Protein AF-A0A950S6I7-F1 (afdb_monomer)

Foldseek 3Di:
DVVVVVVVVVVLVVQLVVLLVQLVVCVVVVVLVSVLVSLLSLLLSCLVVVVLLLNLLSLLQSVLSCVVVVHDDDPVSVVSNVVSLVSSCVVVPPPSSVVSSVNSVPDDSVRSSVSSNDDD

pLDDT: mean 89.15, std 11.3, range [47.69, 98.25]

Radius of gyration: 13.91 Å; Cα contacts (8 Å, |Δi|>4): 125; chains: 1; bounding box: 41×26×37 Å

Secondary structure (DSSP, 8-state):
-HHHHHHHHHHHHHHHHHHHHHHHHHHHHT-HHHHHHHHHHHHHHHHHTT-HHHHHHHHHHHHHHHHHTT-PPPHHHHHHHHHHHHHHHHHH-HHHHHHHHHHHHT--HHHHHHHHH---

Structure (mmCIF, N/CA/C/O backbone):
data_AF-A0A950S6I7-F1
#
_entry.id   AF-A0A950S6I7-F1
#
loop_
_atom_site.group_PDB
_atom_site.id
_atom_site.type_symbol
_atom_site.label_atom_id
_atom_site.label_alt_id
_atom_site.label_comp_id
_atom_site.label_asym_id
_atom_site.label_entity_id
_atom_site.label_seq_id
_atom_site.pdbx_PDB_ins_code
_atom_site.Cartn_x
_atom_site.Cartn_y
_atom_site.Cartn_z
_atom_site.occupancy
_atom_site.B_iso_or_equiv
_atom_site.auth_seq_id
_atom_site.auth_comp_id
_atom_site.auth_asym_id
_atom_site.auth_atom_id
_atom_site.pdbx_PDB_model_num
ATOM 1 N N . ASN A 1 1 ? -26.465 10.670 9.798 1.00 48.62 1 ASN A N 1
ATOM 2 C CA . ASN A 1 1 ? -25.038 10.329 9.587 1.00 48.62 1 ASN A CA 1
ATOM 3 C C . ASN A 1 1 ? -24.774 9.015 8.852 1.00 48.62 1 ASN A C 1
ATOM 5 O O . ASN A 1 1 ? -23.701 8.904 8.285 1.00 48.62 1 ASN A O 1
ATOM 9 N N . LEU A 1 2 ? -25.722 8.075 8.747 1.00 54.88 2 LEU A N 1
ATOM 10 C CA . LEU A 1 2 ? -25.505 6.805 8.027 1.00 54.88 2 LEU A CA 1
ATOM 11 C C . LEU A 1 2 ? -25.359 6.958 6.500 1.00 54.88 2 LEU A C 1
ATOM 13 O O . LEU A 1 2 ? -24.531 6.285 5.904 1.00 54.88 2 LEU A O 1
ATOM 17 N N . GLY A 1 3 ? -26.082 7.893 5.872 1.00 47.69 3 GLY A N 1
ATOM 18 C CA . GLY A 1 3 ? -26.012 8.093 4.415 1.00 47.69 3 GLY A CA 1
ATOM 19 C C . GLY A 1 3 ? -24.644 8.561 3.896 1.00 47.69 3 GLY A C 1
ATOM 20 O O . GLY A 1 3 ? -24.224 8.127 2.833 1.00 47.69 3 GLY A O 1
ATOM 21 N N . ARG A 1 4 ? -23.914 9.393 4.657 1.00 54.62 4 ARG A N 1
ATOM 22 C CA . ARG A 1 4 ? -22.556 9.843 4.284 1.00 54.62 4 ARG A CA 1
ATOM 23 C C . ARG A 1 4 ? -21.516 8.731 4.417 1.00 54.62 4 ARG A C 1
ATOM 25 O O . ARG A 1 4 ? -20.609 8.661 3.602 1.00 54.62 4 ARG A O 1
ATOM 32 N N . VAL A 1 5 ? -21.668 7.871 5.425 1.00 62.56 5 VAL A N 1
ATOM 33 C CA . VAL A 1 5 ? -20.794 6.710 5.637 1.00 62.56 5 VAL A CA 1
ATOM 34 C C . VAL A 1 5 ? -21.059 5.643 4.576 1.00 62.56 5 VAL A C 1
ATOM 36 O O . VAL A 1 5 ? -20.115 5.163 3.969 1.00 62.56 5 VAL A O 1
ATOM 39 N N . ALA A 1 6 ? -22.326 5.343 4.275 1.00 63.53 6 ALA A N 1
ATOM 40 C CA . ALA A 1 6 ? -22.690 4.402 3.215 1.00 63.53 6 ALA A CA 1
ATOM 41 C C . ALA A 1 6 ? -22.257 4.890 1.820 1.00 63.53 6 ALA A C 1
ATOM 43 O O . ALA A 1 6 ? -21.799 4.091 1.008 1.00 63.53 6 ALA A O 1
ATOM 44 N N . ALA A 1 7 ? -22.356 6.200 1.550 1.00 66.50 7 ALA A N 1
ATOM 45 C CA . ALA A 1 7 ? -21.840 6.795 0.318 1.00 66.50 7 ALA A CA 1
ATOM 46 C C . ALA A 1 7 ? -20.312 6.663 0.226 1.00 66.50 7 ALA A C 1
ATOM 48 O O . ALA A 1 7 ? -19.816 6.126 -0.758 1.00 66.50 7 ALA A O 1
ATOM 49 N N . ALA A 1 8 ? -19.581 7.043 1.281 1.00 71.00 8 ALA A N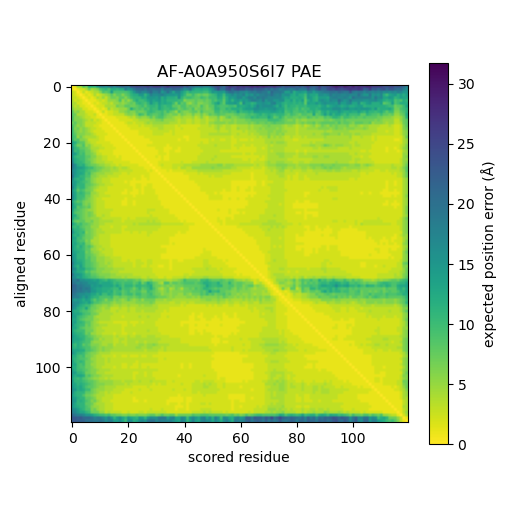 1
ATOM 50 C CA . ALA A 1 8 ? -18.125 6.901 1.323 1.00 71.00 8 ALA A CA 1
ATOM 51 C C . ALA A 1 8 ? -17.679 5.437 1.169 1.00 71.00 8 ALA A C 1
ATOM 53 O O . ALA A 1 8 ? -16.757 5.152 0.417 1.00 71.00 8 ALA A O 1
ATOM 54 N N . GLN A 1 9 ? -18.370 4.493 1.816 1.00 72.50 9 GLN A N 1
ATOM 55 C CA . GLN A 1 9 ? -18.121 3.059 1.647 1.00 72.50 9 GLN A CA 1
ATOM 56 C C . GLN A 1 9 ? -18.351 2.599 0.202 1.00 72.50 9 GLN A C 1
ATOM 58 O O . GLN A 1 9 ? -17.524 1.873 -0.342 1.00 72.50 9 GLN A O 1
ATOM 63 N N . GLY A 1 10 ? -19.437 3.040 -0.441 1.00 75.19 10 GLY A N 1
ATOM 64 C CA . GLY A 1 10 ? -19.704 2.738 -1.850 1.00 75.19 10 GLY A CA 1
ATOM 65 C C . GLY A 1 10 ? -18.642 3.304 -2.796 1.00 75.19 10 GLY A C 1
ATOM 66 O O . GLY A 1 10 ? -18.259 2.639 -3.761 1.00 75.19 10 GLY A O 1
ATOM 67 N N . ASP A 1 11 ? -18.129 4.496 -2.494 1.00 81.06 11 ASP A N 1
ATOM 68 C CA . ASP A 1 11 ? -17.052 5.129 -3.253 1.00 81.06 11 ASP A CA 1
ATOM 69 C C . ASP A 1 11 ? -15.719 4.390 -3.058 1.00 81.06 11 ASP A C 1
ATOM 71 O O . ASP A 1 11 ? -15.019 4.134 -4.038 1.00 81.06 11 ASP A O 1
ATOM 75 N N . PHE A 1 12 ? -15.402 3.953 -1.833 1.00 78.88 12 PHE A N 1
ATOM 76 C CA . PHE A 1 12 ? -14.206 3.153 -1.560 1.00 78.88 12 PHE A CA 1
ATOM 77 C C . PHE A 1 12 ? -14.244 1.794 -2.255 1.00 78.88 12 PHE A C 1
ATOM 79 O O . PHE A 1 12 ? -13.265 1.436 -2.897 1.00 78.88 12 PHE A O 1
ATOM 86 N N . VAL A 1 13 ? -15.369 1.073 -2.216 1.00 82.69 13 VAL A N 1
ATOM 87 C CA . VAL A 1 13 ? -15.508 -0.222 -2.909 1.00 82.69 13 VAL A CA 1
ATOM 88 C C . VAL A 1 13 ? -15.276 -0.067 -4.415 1.00 82.69 13 VAL A C 1
ATOM 90 O O . VAL A 1 13 ? -14.552 -0.856 -5.024 1.00 82.69 13 VAL A O 1
ATOM 93 N N . ARG A 1 14 ? -15.851 0.974 -5.029 1.00 84.31 14 ARG A N 1
ATOM 94 C CA . ARG A 1 14 ? -15.662 1.255 -6.461 1.00 84.31 14 ARG A CA 1
ATOM 95 C C . ARG A 1 14 ? -14.223 1.648 -6.791 1.00 84.31 14 ARG A C 1
ATOM 97 O O . ARG A 1 14 ? -13.693 1.202 -7.812 1.00 84.31 14 ARG A O 1
ATOM 104 N N . ALA A 1 15 ? -13.596 2.458 -5.939 1.00 85.19 15 ALA A N 1
ATOM 105 C CA . ALA A 1 15 ? -12.205 2.864 -6.098 1.00 85.19 15 ALA A CA 1
ATOM 106 C C . ALA A 1 15 ? -11.262 1.658 -5.982 1.00 85.19 15 ALA A C 1
ATOM 108 O O . ALA A 1 15 ? -10.423 1.466 -6.858 1.00 85.19 15 ALA A O 1
ATOM 109 N N . THR A 1 16 ? -11.457 0.803 -4.971 1.00 85.31 16 THR A N 1
ATOM 110 C CA . THR A 1 16 ? -10.695 -0.437 -4.786 1.00 85.31 16 THR A CA 1
ATOM 111 C C . THR A 1 16 ? -10.804 -1.330 -6.018 1.00 85.31 16 THR A C 1
ATOM 113 O O . THR A 1 16 ? -9.777 -1.687 -6.581 1.00 85.31 16 THR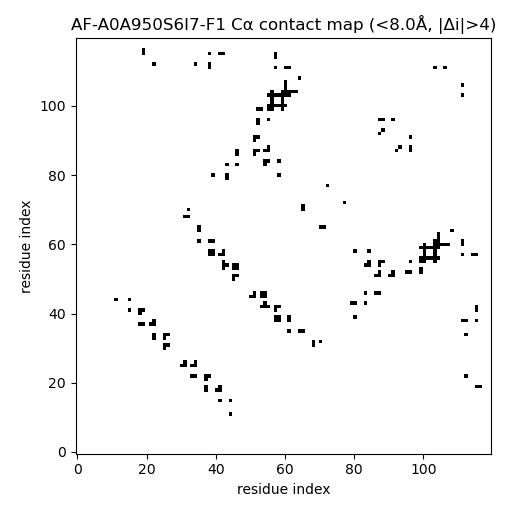 A O 1
ATOM 116 N N . ALA A 1 17 ? -1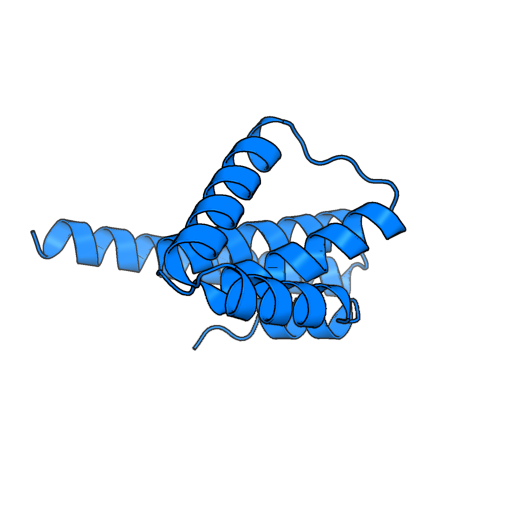2.015 -1.611 -6.510 1.00 88.19 17 ALA A N 1
ATOM 117 C CA . ALA A 1 17 ? -12.199 -2.471 -7.683 1.00 88.19 17 ALA A CA 1
ATOM 118 C C . ALA A 1 17 ? -11.472 -1.939 -8.934 1.00 88.19 17 ALA A C 1
ATOM 120 O O . ALA A 1 17 ? -10.808 -2.699 -9.639 1.00 88.19 17 ALA A O 1
ATOM 121 N N . SER A 1 18 ? -11.555 -0.626 -9.177 1.00 88.62 18 SER A N 1
ATOM 122 C CA . SER A 1 18 ? -10.890 0.021 -10.317 1.00 88.62 18 SER A CA 1
ATOM 123 C C . SER A 1 18 ? -9.362 -0.048 -10.204 1.00 88.62 18 SER A C 1
ATOM 125 O O . SER A 1 18 ? -8.672 -0.320 -11.186 1.00 88.62 18 SER A O 1
ATOM 127 N N . LEU A 1 19 ? -8.824 0.172 -9.001 1.00 89.50 19 LEU A N 1
ATOM 128 C CA . LEU A 1 19 ? -7.386 0.101 -8.738 1.00 89.50 19 LEU A CA 1
ATOM 129 C C . LEU A 1 19 ? -6.857 -1.330 -8.815 1.00 89.50 19 LEU A C 1
ATOM 131 O O . LEU A 1 19 ? -5.779 -1.547 -9.357 1.00 89.50 19 LEU A O 1
ATOM 135 N N . GLU A 1 20 ? -7.613 -2.312 -8.328 1.00 92.00 20 GLU A N 1
ATOM 136 C CA . GLU A 1 20 ? -7.255 -3.724 -8.452 1.00 92.00 20 GLU A CA 1
ATOM 137 C C . GLU A 1 20 ? -7.213 -4.177 -9.913 1.00 92.00 20 GLU A C 1
ATOM 139 O O . GLU A 1 20 ? -6.292 -4.888 -10.316 1.00 92.00 20 GLU A O 1
ATOM 144 N N . GLU A 1 21 ? -8.192 -3.771 -10.724 1.00 92.25 21 GLU A N 1
ATOM 145 C CA . GLU A 1 21 ? -8.187 -4.049 -12.161 1.00 92.25 21 GLU A CA 1
ATOM 146 C C . GLU A 1 21 ? -6.976 -3.401 -12.842 1.00 92.25 21 GLU A C 1
ATOM 148 O O . GLU A 1 21 ? -6.231 -4.084 -13.550 1.00 92.25 21 GLU A O 1
ATOM 153 N N . GLY A 1 22 ? -6.723 -2.119 -12.563 1.00 91.69 22 GLY A N 1
ATOM 154 C CA . GLY A 1 22 ? -5.544 -1.413 -13.061 1.00 91.69 22 GLY A CA 1
ATOM 155 C C . GLY A 1 22 ? -4.239 -2.107 -12.666 1.00 91.69 22 GLY A C 1
ATOM 156 O O . GLY A 1 22 ? -3.379 -2.335 -13.513 1.00 91.69 22 GLY A O 1
ATOM 157 N N . LEU A 1 23 ? -4.115 -2.532 -11.408 1.00 93.31 23 LEU A N 1
ATOM 158 C CA . LEU A 1 23 ? -2.941 -3.239 -10.903 1.00 93.31 23 LEU A CA 1
ATOM 159 C C . LEU A 1 23 ? -2.746 -4.601 -11.587 1.00 93.31 23 LEU A C 1
ATOM 161 O O . LEU A 1 23 ? -1.616 -4.947 -11.939 1.00 93.31 23 LEU A O 1
ATOM 165 N N . ARG A 1 24 ? -3.825 -5.359 -11.832 1.00 93.69 24 ARG A N 1
ATOM 166 C CA . ARG A 1 24 ? -3.768 -6.622 -12.595 1.00 93.69 24 ARG A CA 1
ATOM 167 C C . ARG A 1 24 ? -3.278 -6.379 -14.025 1.00 93.69 24 ARG A C 1
ATOM 169 O O . ARG A 1 24 ? -2.378 -7.080 -14.477 1.00 93.69 24 ARG A O 1
ATOM 176 N N . LEU A 1 25 ? -3.795 -5.355 -14.705 1.00 94.12 25 LEU A N 1
ATOM 177 C CA . LEU A 1 25 ? -3.361 -4.997 -16.060 1.00 94.12 25 LEU A CA 1
ATOM 178 C C . LEU A 1 25 ? -1.895 -4.545 -16.098 1.00 94.12 25 LEU A C 1
ATOM 180 O O . LEU A 1 25 ? -1.144 -4.954 -16.984 1.00 94.12 25 LEU A O 1
ATOM 184 N N . SER A 1 26 ? -1.463 -3.729 -15.137 1.00 92.44 26 SER A N 1
ATOM 185 C CA . SER A 1 26 ? -0.073 -3.269 -15.026 1.00 92.44 26 SER A CA 1
ATOM 186 C C . SER A 1 26 ? 0.887 -4.421 -14.745 1.00 92.44 26 SER A C 1
ATOM 188 O O . SER A 1 26 ? 1.957 -4.485 -15.353 1.00 92.44 26 SER A O 1
ATOM 190 N N . ARG A 1 27 ? 0.480 -5.380 -13.902 1.00 92.50 27 ARG A N 1
ATOM 191 C CA . ARG A 1 27 ? 1.198 -6.643 -13.690 1.00 92.50 27 ARG A CA 1
ATOM 192 C C . ARG A 1 27 ? 1.346 -7.421 -14.994 1.00 92.50 27 ARG A C 1
ATOM 194 O O . ARG A 1 27 ? 2.463 -7.792 -15.342 1.00 92.50 27 ARG A O 1
ATOM 201 N N . ASP A 1 28 ? 0.255 -7.627 -15.725 1.00 92.94 28 ASP A N 1
ATOM 202 C CA . ASP A 1 28 ? 0.261 -8.416 -16.964 1.00 92.94 28 ASP A CA 1
ATOM 203 C C . ASP A 1 28 ? 1.107 -7.756 -18.069 1.00 92.94 28 ASP A C 1
ATOM 205 O O . ASP A 1 28 ? 1.709 -8.438 -18.897 1.00 92.94 28 ASP A O 1
ATOM 209 N N . ARG A 1 29 ? 1.211 -6.422 -18.052 1.00 93.19 29 ARG A N 1
ATOM 210 C CA . ARG A 1 29 ? 2.070 -5.637 -18.955 1.00 93.19 29 ARG A CA 1
ATOM 211 C C . ARG A 1 29 ? 3.519 -5.500 -18.476 1.00 93.19 29 ARG A C 1
ATOM 213 O O . ARG A 1 29 ? 4.350 -5.003 -19.234 1.00 93.19 29 ARG A O 1
ATOM 220 N N . GLY A 1 30 ? 3.828 -5.902 -17.242 1.00 90.94 30 GLY A N 1
ATOM 221 C CA . GLY A 1 30 ? 5.144 -5.720 -16.625 1.00 90.94 30 GLY A CA 1
ATOM 222 C C . GLY A 1 30 ? 5.508 -4.258 -16.330 1.00 90.94 30 GLY A C 1
ATOM 223 O O . GLY A 1 30 ? 6.694 -3.939 -16.212 1.00 90.94 30 GLY A O 1
ATOM 224 N N . ASP A 1 31 ? 4.523 -3.360 -16.218 1.00 93.38 31 ASP A N 1
ATOM 225 C CA . ASP A 1 31 ? 4.768 -1.941 -15.949 1.00 93.38 31 ASP A CA 1
ATOM 226 C C . ASP A 1 31 ? 5.054 -1.713 -14.462 1.00 93.38 31 ASP A C 1
ATOM 228 O O . ASP A 1 31 ? 4.168 -1.486 -13.638 1.00 93.38 31 ASP A O 1
ATOM 232 N N . ARG A 1 32 ? 6.340 -1.776 -14.114 1.00 92.69 32 ARG A N 1
ATOM 233 C CA . ARG A 1 32 ? 6.810 -1.642 -12.733 1.00 92.69 32 ARG A CA 1
ATOM 234 C C . ARG A 1 32 ? 6.451 -0.306 -12.084 1.00 92.69 32 ARG A C 1
ATOM 236 O O . ARG A 1 32 ? 6.310 -0.269 -10.868 1.00 92.69 32 ARG A O 1
ATOM 243 N N . ARG A 1 33 ? 6.315 0.786 -12.843 1.00 91.62 33 ARG A N 1
ATOM 244 C CA . ARG A 1 33 ? 5.952 2.087 -12.252 1.00 91.62 33 ARG A CA 1
ATOM 245 C C . ARG A 1 33 ? 4.483 2.109 -11.868 1.00 91.62 33 ARG A C 1
ATOM 247 O O . ARG A 1 33 ? 4.163 2.510 -10.753 1.00 91.62 33 ARG A O 1
ATOM 254 N N . GLU A 1 34 ? 3.632 1.629 -12.765 1.00 91.50 34 GLU A N 1
ATOM 255 C CA . GLU A 1 34 ? 2.191 1.554 -12.531 1.00 91.50 34 GLU A CA 1
ATOM 256 C C . GLU A 1 34 ? 1.834 0.511 -11.466 1.00 91.50 34 GLU A C 1
ATOM 258 O O . GLU A 1 34 ? 0.914 0.727 -10.684 1.00 91.50 34 GLU A O 1
ATOM 263 N N . ILE A 1 35 ? 2.597 -0.585 -11.357 1.00 94.31 35 ILE A N 1
ATOM 264 C CA . ILE A 1 35 ? 2.451 -1.538 -10.246 1.00 94.31 35 ILE A CA 1
ATOM 265 C C . ILE A 1 35 ? 2.672 -0.836 -8.902 1.00 94.31 35 ILE A C 1
ATOM 267 O O . ILE A 1 35 ? 1.834 -0.937 -8.010 1.00 94.31 35 ILE A O 1
ATOM 271 N N . VAL A 1 36 ? 3.778 -0.100 -8.756 1.00 94.25 36 VAL A N 1
ATOM 272 C CA . VAL A 1 36 ? 4.096 0.596 -7.501 1.00 94.25 36 VAL A CA 1
ATOM 273 C C . VAL A 1 36 ? 3.060 1.666 -7.181 1.00 94.25 36 VAL A C 1
ATOM 275 O O . VAL A 1 36 ? 2.621 1.758 -6.038 1.00 94.25 36 VAL A O 1
ATOM 278 N N . ALA A 1 37 ? 2.636 2.443 -8.180 1.00 91.75 37 ALA A N 1
ATOM 279 C CA . ALA A 1 37 ? 1.576 3.429 -8.001 1.00 91.75 37 ALA A CA 1
ATOM 280 C C . ALA A 1 37 ? 0.266 2.766 -7.539 1.00 91.75 37 ALA A C 1
ATOM 282 O O . ALA A 1 37 ? -0.330 3.210 -6.563 1.00 91.75 37 ALA A O 1
ATOM 283 N N . GLY A 1 38 ? -0.140 1.657 -8.165 1.00 92.81 38 GLY A N 1
ATOM 284 C CA . GLY A 1 38 ? -1.338 0.912 -7.773 1.00 92.81 38 GLY A CA 1
ATOM 285 C C . GLY A 1 38 ? -1.276 0.358 -6.345 1.00 92.81 38 GLY A C 1
ATOM 286 O O . GLY A 1 38 ? -2.262 0.441 -5.613 1.00 92.81 38 GLY A O 1
ATOM 287 N N . VAL A 1 39 ? -0.116 -0.153 -5.915 1.00 94.94 39 VAL A N 1
ATOM 288 C CA . VAL A 1 39 ? 0.101 -0.616 -4.530 1.00 94.94 39 VAL A CA 1
ATOM 289 C C . VAL A 1 39 ? -0.034 0.541 -3.531 1.00 94.94 39 VAL A C 1
ATOM 291 O O . VAL A 1 39 ? -0.680 0.380 -2.496 1.00 94.94 39 VAL A O 1
ATOM 294 N N . GLU A 1 40 ? 0.514 1.718 -3.841 1.00 94.00 40 GLU A N 1
ATOM 295 C CA . GLU A 1 40 ? 0.404 2.908 -2.983 1.00 94.00 40 GLU A CA 1
ATOM 296 C C . GLU A 1 40 ? -1.030 3.437 -2.896 1.00 94.00 40 GLU A C 1
ATOM 298 O O . GLU A 1 40 ? -1.495 3.780 -1.811 1.00 94.00 40 GLU A O 1
ATOM 303 N N . GLU A 1 41 ? -1.762 3.456 -4.008 1.00 93.00 41 GLU A N 1
ATOM 304 C CA . GLU A 1 41 ? -3.172 3.858 -4.021 1.00 93.00 41 GLU A CA 1
ATOM 305 C C . GLU A 1 41 ? -4.042 2.929 -3.165 1.00 93.00 41 GLU A C 1
ATOM 307 O O . GLU A 1 41 ? -4.886 3.387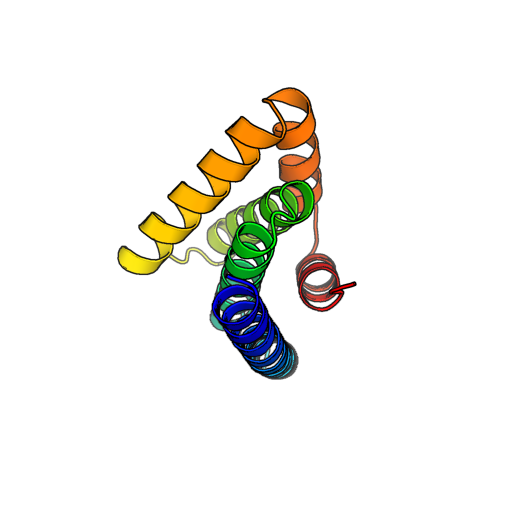 -2.388 1.00 93.00 41 GLU A O 1
ATOM 312 N N . LEU A 1 42 ? -3.803 1.618 -3.244 1.00 93.75 42 LEU A N 1
ATOM 313 C CA . LEU A 1 42 ? -4.491 0.637 -2.404 1.00 93.75 42 LEU A CA 1
ATOM 314 C C . LEU A 1 42 ? -4.098 0.776 -0.925 1.00 93.75 42 LEU A C 1
ATOM 316 O O . LEU A 1 42 ? -4.956 0.610 -0.057 1.00 93.75 42 LEU A O 1
ATOM 320 N N . ALA A 1 43 ? -2.856 1.164 -0.620 1.00 94.62 43 ALA A N 1
ATOM 321 C CA . ALA A 1 43 ? -2.431 1.492 0.742 1.00 94.62 43 ALA A CA 1
ATOM 322 C C . ALA A 1 43 ? -3.162 2.725 1.299 1.00 94.62 43 ALA A C 1
ATOM 324 O O . ALA A 1 43 ? -3.584 2.730 2.457 1.00 94.62 43 ALA A O 1
ATOM 325 N N . VAL A 1 44 ? -3.378 3.756 0.475 1.00 93.31 44 VAL A N 1
ATOM 326 C CA . VAL A 1 44 ? -4.170 4.930 0.869 1.00 93.31 44 VAL A CA 1
ATOM 327 C C . VAL A 1 44 ? -5.626 4.550 1.147 1.00 93.31 44 VAL A C 1
ATOM 329 O O . VAL A 1 44 ? -6.201 5.008 2.137 1.00 93.31 44 VAL A O 1
ATOM 332 N N . LEU A 1 45 ? -6.232 3.697 0.316 1.00 91.44 45 LEU A N 1
ATOM 333 C CA . LEU A 1 45 ? -7.589 3.207 0.570 1.00 91.44 45 LEU A CA 1
ATOM 334 C C . LEU A 1 45 ? -7.672 2.354 1.838 1.00 91.44 45 LEU A C 1
ATOM 336 O O . LEU A 1 45 ? -8.626 2.507 2.599 1.00 91.44 45 LEU A O 1
ATOM 340 N N . ALA A 1 46 ? -6.671 1.511 2.104 1.00 92.38 46 ALA A N 1
ATOM 341 C CA . ALA A 1 46 ? -6.578 0.760 3.354 1.00 92.38 46 ALA A CA 1
ATOM 342 C C . ALA A 1 46 ? -6.524 1.705 4.567 1.00 92.38 46 ALA A C 1
ATOM 344 O O . ALA A 1 46 ? -7.224 1.479 5.554 1.00 92.38 46 ALA A O 1
ATOM 345 N N . CYS A 1 47 ? -5.784 2.814 4.466 1.00 93.62 47 CYS A N 1
ATOM 346 C CA . CYS A 1 47 ? -5.737 3.834 5.512 1.00 93.62 47 CYS A CA 1
ATOM 347 C C . CYS A 1 47 ? -7.102 4.499 5.733 1.00 93.62 47 CYS A C 1
ATOM 349 O O . CYS A 1 47 ? -7.505 4.703 6.876 1.00 93.62 47 CYS A O 1
ATOM 351 N N . ALA A 1 48 ? -7.829 4.822 4.658 1.00 90.25 48 ALA A N 1
ATOM 352 C CA . ALA A 1 48 ? -9.168 5.411 4.740 1.00 90.25 48 ALA A CA 1
ATOM 353 C C . ALA A 1 48 ? -10.212 4.453 5.346 1.00 90.25 48 ALA A C 1
ATOM 355 O O . ALA A 1 48 ? -11.231 4.901 5.870 1.00 90.25 48 ALA A O 1
ATOM 356 N N . GLN A 1 49 ? -9.946 3.147 5.292 1.00 89.25 49 GLN A N 1
ATOM 357 C CA . GLN A 1 49 ? -10.744 2.086 5.910 1.00 89.25 49 GLN 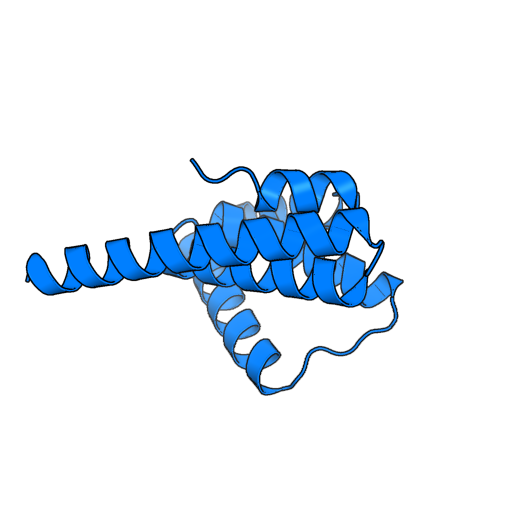A CA 1
ATOM 358 C C . GLN A 1 49 ? -10.221 1.671 7.298 1.00 89.25 49 GLN A C 1
ATOM 360 O O . GLN A 1 49 ? -10.639 0.640 7.816 1.00 89.25 49 GLN A O 1
ATOM 365 N N . GLU A 1 50 ? -9.297 2.440 7.887 1.00 91.19 50 GLU A N 1
ATOM 366 C CA . GLU A 1 50 ? -8.674 2.173 9.196 1.00 91.19 50 GLU A CA 1
ATOM 367 C C . GLU A 1 50 ? -7.924 0.824 9.283 1.00 91.19 50 GLU A C 1
ATOM 369 O O . GLU A 1 50 ? -7.614 0.329 10.365 1.00 91.19 50 GLU A O 1
ATOM 374 N N . GLN A 1 51 ? -7.544 0.238 8.142 1.00 94.00 51 GLN A N 1
ATOM 375 C CA . GLN A 1 51 ? -6.722 -0.975 8.066 1.00 94.00 51 GLN A CA 1
ATOM 376 C C . GLN A 1 51 ? -5.238 -0.609 8.227 1.00 94.00 51 GLN A C 1
ATOM 378 O O . GLN A 1 51 ? -4.443 -0.674 7.283 1.00 94.00 51 GLN A O 1
ATOM 383 N N . LEU A 1 52 ? -4.860 -0.162 9.427 1.00 96.19 52 LEU A N 1
ATOM 384 C CA . LEU A 1 52 ? -3.556 0.462 9.677 1.00 96.19 52 LEU A CA 1
ATOM 385 C C . LEU A 1 52 ? -2.371 -0.492 9.463 1.00 96.19 52 LEU A C 1
ATOM 387 O O . LEU A 1 52 ? -1.367 -0.088 8.881 1.00 96.19 52 LEU A O 1
ATOM 391 N N . GLU A 1 53 ? -2.480 -1.763 9.861 1.00 96.62 53 GLU A N 1
ATOM 392 C CA . GLU A 1 53 ? -1.407 -2.748 9.632 1.00 96.62 53 GLU A CA 1
ATOM 393 C C . GLU A 1 53 ? -1.165 -2.991 8.142 1.00 96.62 53 GLU A C 1
ATOM 395 O O . GLU A 1 53 ? -0.026 -3.032 7.679 1.00 96.62 53 GLU A O 1
ATOM 400 N N . ARG A 1 54 ? -2.251 -3.103 7.371 1.00 95.25 54 ARG A N 1
ATOM 401 C CA . ARG A 1 54 ? -2.184 -3.281 5.919 1.00 95.25 54 ARG A CA 1
ATOM 402 C C . ARG A 1 54 ? -1.604 -2.045 5.240 1.00 95.25 54 ARG A C 1
ATOM 404 O O . ARG A 1 54 ? -0.792 -2.172 4.331 1.00 95.25 54 ARG A O 1
ATOM 411 N N . THR A 1 55 ? -1.975 -0.861 5.722 1.00 97.06 55 THR A N 1
ATOM 412 C CA . THR A 1 55 ? -1.390 0.414 5.288 1.00 97.06 55 THR A CA 1
ATOM 413 C C . THR A 1 55 ? 0.131 0.387 5.459 1.00 97.06 55 THR A C 1
ATOM 415 O O . THR A 1 55 ? 0.855 0.657 4.503 1.00 97.06 55 THR A O 1
ATOM 418 N N . ALA A 1 56 ? 0.624 0.001 6.642 1.00 97.69 56 ALA A N 1
ATOM 419 C CA . ALA A 1 56 ? 2.058 -0.089 6.916 1.00 97.69 56 ALA A CA 1
ATOM 420 C C . ALA A 1 56 ? 2.769 -1.123 6.022 1.00 97.69 56 ALA A C 1
ATOM 422 O O . ALA A 1 56 ? 3.791 -0.788 5.423 1.00 97.69 56 ALA A O 1
ATOM 423 N N . ARG A 1 57 ? 2.204 -2.330 5.853 1.00 97.75 57 ARG A N 1
ATOM 424 C CA . ARG A 1 57 ? 2.767 -3.366 4.963 1.00 97.75 57 ARG A CA 1
ATOM 425 C C . ARG A 1 57 ? 2.867 -2.900 3.511 1.00 97.75 57 ARG A C 1
ATOM 427 O O . ARG A 1 57 ? 3.927 -3.003 2.898 1.00 97.75 57 ARG A O 1
ATOM 434 N N . LEU A 1 58 ? 1.783 -2.360 2.953 1.00 97.12 58 LEU A N 1
ATOM 435 C CA . LEU A 1 58 ? 1.755 -1.947 1.548 1.00 97.12 58 LEU A CA 1
ATOM 436 C C . LEU A 1 58 ? 2.702 -0.770 1.274 1.00 97.12 58 LEU A C 1
ATOM 438 O O . LEU A 1 58 ? 3.392 -0.772 0.253 1.00 97.12 58 LEU A O 1
ATOM 442 N N . PHE A 1 59 ? 2.795 0.203 2.187 1.00 97.38 59 PHE A N 1
ATOM 443 C CA . PHE A 1 59 ? 3.756 1.299 2.035 1.00 97.38 59 PHE A CA 1
ATOM 444 C C . PHE A 1 59 ? 5.209 0.853 2.219 1.00 97.38 59 PHE A C 1
ATOM 446 O O . PHE A 1 59 ? 6.060 1.329 1.467 1.00 97.38 59 PHE A O 1
ATOM 453 N N . GLY A 1 60 ? 5.493 -0.079 3.134 1.00 96.81 60 GLY A N 1
ATOM 454 C CA . GLY A 1 60 ? 6.824 -0.678 3.262 1.00 96.81 60 GLY A CA 1
ATOM 455 C C . GLY A 1 60 ? 7.253 -1.381 1.970 1.00 96.81 60 GLY A C 1
ATOM 456 O O . GLY A 1 60 ? 8.346 -1.141 1.457 1.00 96.81 60 GLY A O 1
ATOM 457 N N . ALA A 1 61 ? 6.358 -2.171 1.369 1.00 97.00 61 ALA A N 1
ATOM 458 C CA . ALA A 1 61 ? 6.619 -2.822 0.087 1.00 97.00 61 ALA A CA 1
ATOM 459 C C . ALA A 1 61 ? 6.866 -1.803 -1.040 1.00 97.00 61 ALA A C 1
ATOM 461 O O . ALA A 1 61 ? 7.852 -1.899 -1.776 1.00 97.00 61 ALA A O 1
ATOM 462 N N . ALA A 1 62 ? 6.001 -0.791 -1.156 1.00 95.12 62 ALA A N 1
ATOM 463 C CA . ALA A 1 62 ? 6.120 0.242 -2.179 1.00 95.12 62 ALA A CA 1
ATOM 464 C C . ALA A 1 62 ? 7.412 1.067 -2.052 1.00 95.12 62 ALA A C 1
ATOM 466 O O . ALA A 1 62 ? 7.997 1.438 -3.071 1.00 95.12 62 ALA A O 1
ATOM 467 N N . GLU A 1 63 ? 7.883 1.335 -0.830 1.00 94.12 63 GLU A N 1
ATOM 468 C CA . GLU A 1 63 ? 9.140 2.048 -0.593 1.00 94.12 63 GLU A CA 1
ATOM 469 C C . GLU A 1 63 ? 10.331 1.296 -1.197 1.00 94.12 63 GLU A C 1
ATOM 471 O O . GLU A 1 63 ? 11.039 1.855 -2.040 1.00 94.12 63 GLU A O 1
ATOM 476 N N . LEU A 1 64 ? 10.497 0.009 -0.863 1.00 93.94 64 LEU A N 1
ATOM 477 C CA . LEU A 1 64 ? 11.573 -0.802 -1.437 1.00 93.94 64 LEU A CA 1
ATOM 478 C C . LEU A 1 64 ? 11.447 -0.888 -2.964 1.00 93.94 64 LEU A C 1
ATOM 480 O O . LEU A 1 64 ? 12.438 -0.784 -3.688 1.00 93.94 64 LEU A O 1
ATOM 484 N N . MET A 1 65 ? 10.233 -1.046 -3.492 1.00 94.25 65 MET A N 1
ATOM 485 C CA . MET A 1 65 ? 10.046 -1.104 -4.940 1.00 94.25 65 MET A CA 1
ATOM 486 C C . MET A 1 65 ? 10.462 0.191 -5.632 1.00 94.25 65 MET A C 1
ATOM 488 O O . MET A 1 65 ? 11.115 0.120 -6.675 1.00 94.25 65 MET A O 1
ATOM 492 N N . ARG A 1 66 ? 10.145 1.362 -5.058 1.00 91.56 66 ARG A N 1
ATOM 493 C CA . ARG A 1 66 ? 10.594 2.665 -5.579 1.00 91.56 66 ARG A CA 1
ATOM 494 C C . ARG A 1 66 ? 12.109 2.798 -5.574 1.00 91.56 66 ARG A C 1
ATOM 496 O O . ARG A 1 66 ? 12.651 3.296 -6.565 1.00 91.56 66 ARG A O 1
ATOM 503 N N . GLU A 1 67 ? 12.769 2.336 -4.511 1.00 91.81 67 GLU A N 1
ATOM 504 C CA . GLU A 1 67 ? 14.233 2.262 -4.431 1.00 91.81 67 GLU A CA 1
ATOM 505 C C . GLU A 1 67 ? 14.789 1.411 -5.590 1.00 91.81 67 GLU A C 1
ATOM 507 O O . GLU A 1 67 ? 15.662 1.868 -6.329 1.00 91.81 67 GLU A O 1
ATOM 512 N N . LEU A 1 68 ? 14.220 0.221 -5.828 1.00 92.19 68 LEU A N 1
ATOM 513 C CA . LEU A 1 68 ? 14.675 -0.721 -6.862 1.00 92.19 68 LEU A CA 1
ATOM 514 C C . LEU A 1 68 ? 14.508 -0.211 -8.300 1.00 92.19 68 LEU A C 1
ATOM 516 O O . LEU A 1 68 ? 15.298 -0.573 -9.173 1.00 92.19 68 LEU A O 1
ATOM 520 N N . ILE A 1 69 ? 13.480 0.596 -8.577 1.00 92.69 69 ILE A N 1
ATOM 521 C CA . ILE A 1 69 ? 13.238 1.151 -9.922 1.00 92.69 69 ILE A CA 1
ATOM 522 C C . ILE A 1 69 ? 13.769 2.576 -10.098 1.00 92.69 69 ILE A C 1
ATOM 524 O O . ILE A 1 69 ? 13.524 3.189 -11.142 1.00 92.69 69 ILE A O 1
ATOM 528 N N . CYS A 1 70 ? 14.467 3.114 -9.092 1.00 88.88 70 CYS A N 1
ATOM 529 C CA . CYS A 1 70 ? 14.982 4.484 -9.068 1.00 88.88 70 CYS A CA 1
ATOM 530 C C . CYS A 1 70 ? 13.912 5.534 -9.436 1.00 88.88 70 CYS A C 1
ATOM 532 O O . CYS A 1 70 ? 14.193 6.499 -10.154 1.00 88.88 70 CYS A O 1
ATOM 534 N N . ALA A 1 71 ? 12.666 5.342 -8.987 1.00 81.44 71 ALA A N 1
ATOM 535 C CA . ALA A 1 71 ? 11.545 6.207 -9.352 1.00 81.44 71 ALA A CA 1
ATOM 536 C C . ALA A 1 71 ? 11.133 7.114 -8.195 1.00 81.44 71 ALA A C 1
ATOM 538 O O . ALA A 1 71 ? 10.816 6.655 -7.098 1.00 81.44 71 ALA A O 1
ATOM 539 N N . ARG A 1 72 ? 11.046 8.419 -8.469 1.00 76.31 72 ARG A N 1
ATOM 540 C CA . ARG A 1 72 ? 10.490 9.382 -7.517 1.00 76.31 72 ARG A CA 1
ATOM 541 C C . ARG A 1 72 ? 8.968 9.395 -7.570 1.00 76.31 72 ARG A C 1
ATOM 543 O O . ARG A 1 72 ? 8.370 9.271 -8.638 1.00 76.31 72 ARG A O 1
ATOM 550 N N . ARG A 1 73 ? 8.368 9.549 -6.394 1.00 75.50 73 ARG A N 1
ATOM 551 C CA . ARG A 1 73 ? 6.932 9.756 -6.222 1.00 75.50 73 ARG A CA 1
ATOM 552 C C . ARG A 1 73 ? 6.606 11.222 -6.578 1.00 75.50 73 ARG A C 1
ATOM 554 O O . ARG A 1 73 ? 7.394 12.101 -6.217 1.00 75.50 73 ARG A O 1
ATOM 561 N N . PRO A 1 74 ? 5.521 11.517 -7.313 1.00 76.31 74 PRO A N 1
ATOM 562 C CA . PRO A 1 74 ? 5.073 12.892 -7.507 1.00 76.31 74 PRO A CA 1
ATOM 563 C C . PRO A 1 74 ? 4.774 13.571 -6.156 1.00 76.31 74 PRO A C 1
ATOM 565 O O . PRO A 1 74 ? 4.308 12.896 -5.236 1.00 76.31 74 PRO A O 1
ATOM 568 N N . PRO A 1 75 ? 4.992 14.892 -6.005 1.00 76.19 75 PRO A N 1
ATOM 569 C CA . PRO A 1 75 ? 4.840 15.561 -4.707 1.00 76.19 75 PRO A CA 1
ATOM 570 C C . PRO A 1 75 ? 3.442 15.433 -4.081 1.00 76.19 75 PRO A C 1
ATOM 572 O O . PRO A 1 75 ? 3.319 15.313 -2.865 1.00 76.19 75 PRO A O 1
ATOM 575 N N . ALA A 1 76 ? 2.387 15.437 -4.903 1.00 74.50 76 ALA A N 1
ATOM 576 C CA . ALA A 1 76 ? 1.011 15.283 -4.429 1.00 74.50 76 ALA A CA 1
ATOM 577 C C . ALA A 1 76 ? 0.761 13.889 -3.823 1.00 74.50 76 ALA A C 1
ATOM 579 O O . ALA A 1 76 ? 0.174 13.772 -2.746 1.00 74.50 76 ALA A O 1
ATOM 580 N N . ASP A 1 77 ? 1.275 12.843 -4.470 1.00 79.50 77 ASP A N 1
ATOM 581 C CA . ASP A 1 77 ? 1.140 11.456 -4.014 1.00 79.50 77 ASP A CA 1
ATOM 582 C C . ASP A 1 77 ? 1.994 11.192 -2.773 1.00 79.50 77 ASP A C 1
ATOM 584 O O . ASP A 1 77 ? 1.595 10.445 -1.876 1.00 79.50 77 ASP A O 1
ATOM 588 N N . GLN A 1 78 ? 3.151 11.854 -2.684 1.00 86.69 78 GLN A N 1
ATOM 589 C CA . GLN A 1 78 ? 4.016 11.802 -1.513 1.00 86.69 78 GLN A CA 1
ATOM 590 C C . GLN A 1 78 ? 3.321 12.360 -0.270 1.00 86.69 78 GLN A C 1
ATOM 592 O O . GLN A 1 78 ? 3.258 11.661 0.735 1.00 86.69 78 GLN A O 1
ATOM 597 N N . ALA A 1 79 ? 2.720 13.551 -0.349 1.00 88.56 79 ALA A N 1
ATOM 598 C CA . ALA A 1 79 ? 2.049 14.159 0.801 1.00 88.56 79 ALA A CA 1
ATOM 599 C C . ALA A 1 79 ? 0.918 13.278 1.363 1.00 88.56 79 ALA A C 1
ATOM 601 O O . ALA A 1 79 ? 0.771 13.157 2.579 1.00 88.56 79 ALA A O 1
ATOM 602 N N . ARG A 1 80 ? 0.133 12.641 0.486 1.00 89.31 80 ARG A N 1
ATOM 603 C CA . ARG A 1 80 ? -0.934 11.719 0.899 1.00 89.31 80 ARG A CA 1
ATOM 604 C C . ARG A 1 80 ? -0.374 10.435 1.515 1.00 89.31 80 ARG A C 1
ATOM 606 O O . ARG A 1 80 ? -0.866 10.003 2.551 1.00 89.31 80 ARG A O 1
ATOM 613 N N . SER A 1 81 ? 0.680 9.871 0.922 1.00 91.19 81 SER A N 1
ATOM 614 C CA . SER A 1 81 ? 1.370 8.693 1.465 1.00 91.19 81 SER A CA 1
ATOM 615 C C . SER A 1 81 ? 1.916 8.964 2.866 1.00 91.19 81 SER A C 1
ATOM 617 O O . SER A 1 81 ? 1.663 8.194 3.787 1.00 91.19 81 SER A O 1
ATOM 619 N N . ASP A 1 82 ? 2.599 10.094 3.051 1.00 93.94 82 ASP A N 1
ATOM 620 C CA . ASP A 1 82 ? 3.217 10.466 4.324 1.00 93.94 82 ASP A CA 1
ATOM 621 C C . ASP A 1 82 ? 2.163 10.644 5.429 1.00 93.94 82 ASP A C 1
ATOM 623 O O . ASP A 1 82 ? 2.370 10.206 6.562 1.00 93.94 82 ASP A O 1
ATOM 627 N N . GLN A 1 83 ? 0.997 11.213 5.099 1.00 94.50 83 GLN A N 1
ATOM 628 C CA . GLN A 1 83 ? -0.134 11.311 6.029 1.00 94.50 83 GLN A CA 1
ATOM 629 C C . GLN A 1 83 ? -0.654 9.932 6.451 1.00 94.50 83 GLN A C 1
ATOM 631 O O . GLN A 1 83 ? -0.857 9.699 7.643 1.00 94.50 83 GLN A O 1
ATOM 636 N N . CYS A 1 84 ? -0.840 9.010 5.503 1.00 96.06 84 CYS A N 1
ATOM 637 C CA . CYS A 1 84 ? -1.296 7.652 5.800 1.00 96.06 84 CYS A CA 1
ATOM 638 C C . CYS A 1 84 ? -0.274 6.863 6.632 1.00 96.06 84 CYS A C 1
ATOM 640 O O . CYS A 1 84 ? -0.649 6.193 7.593 1.00 96.06 84 CYS A O 1
ATOM 642 N N . ILE A 1 85 ? 1.017 6.978 6.311 1.00 97.12 85 ILE A N 1
ATOM 643 C CA . ILE A 1 85 ? 2.104 6.333 7.061 1.00 97.12 85 ILE A CA 1
ATOM 644 C C . ILE A 1 85 ? 2.154 6.872 8.494 1.00 97.12 85 ILE A C 1
ATOM 646 O O . ILE A 1 85 ? 2.249 6.092 9.442 1.00 97.12 85 ILE A O 1
ATOM 650 N N . ALA A 1 86 ? 2.044 8.192 8.670 1.00 97.12 86 ALA A N 1
ATOM 651 C CA . ALA A 1 86 ? 2.002 8.808 9.991 1.00 97.12 86 ALA A CA 1
ATOM 652 C C . ALA A 1 86 ? 0.773 8.352 10.793 1.00 97.12 86 ALA A C 1
ATOM 654 O O . ALA A 1 86 ? 0.906 8.012 11.968 1.00 97.12 86 ALA A O 1
ATOM 655 N N . ALA A 1 87 ? -0.405 8.286 10.164 1.00 96.38 87 ALA A N 1
ATOM 656 C CA . ALA A 1 87 ? -1.622 7.792 10.803 1.00 96.38 87 ALA A CA 1
ATOM 657 C C . ALA A 1 87 ? -1.486 6.324 11.241 1.00 96.38 87 ALA A C 1
ATOM 659 O O . ALA A 1 87 ? -1.818 5.994 12.379 1.00 96.38 87 ALA A O 1
ATOM 660 N N . ALA A 1 88 ? -0.937 5.462 10.379 1.00 97.19 88 ALA A N 1
ATOM 661 C CA . ALA A 1 88 ? -0.674 4.064 10.709 1.00 97.19 88 ALA A CA 1
ATOM 662 C C . ALA A 1 88 ? 0.325 3.929 11.865 1.00 97.19 88 ALA A C 1
ATOM 664 O O . ALA A 1 88 ? 0.082 3.163 12.794 1.00 97.19 88 ALA A O 1
ATOM 665 N N . ARG A 1 89 ? 1.409 4.715 11.861 1.00 97.38 89 ARG A N 1
ATOM 666 C CA . ARG A 1 89 ? 2.409 4.703 12.936 1.00 97.38 89 ARG A CA 1
ATOM 667 C C . ARG A 1 89 ? 1.828 5.142 14.276 1.00 97.38 89 ARG A C 1
ATOM 669 O O . ARG A 1 89 ? 2.063 4.487 15.286 1.00 97.38 89 ARG A O 1
ATOM 676 N N . VAL A 1 90 ? 1.041 6.217 14.286 1.00 97.56 90 VAL A N 1
ATOM 677 C CA . VAL A 1 90 ? 0.384 6.711 15.505 1.00 97.56 90 VAL A CA 1
ATOM 678 C C . VAL A 1 90 ? -0.658 5.716 16.013 1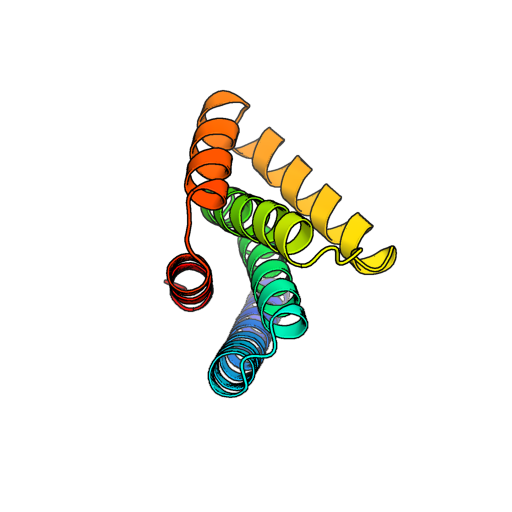.00 97.56 90 VAL A C 1
ATOM 680 O O . VAL A 1 90 ? -0.700 5.447 17.210 1.00 97.56 90 VAL A O 1
ATOM 683 N N . GLY A 1 91 ? -1.492 5.165 15.128 1.00 97.00 91 GLY A N 1
ATOM 684 C CA . GLY A 1 91 ? -2.591 4.286 15.530 1.00 97.00 91 GLY A CA 1
ATOM 685 C C . GLY A 1 91 ? -2.154 2.881 15.957 1.00 97.00 91 GLY A C 1
ATOM 686 O O . GLY A 1 91 ? -2.778 2.305 16.843 1.00 97.00 91 GLY A O 1
ATOM 687 N N . LEU A 1 92 ? -1.077 2.341 15.378 1.00 96.62 92 LEU A N 1
ATOM 688 C CA . LEU A 1 92 ? -0.511 1.041 15.767 1.00 96.62 92 LEU A CA 1
ATOM 689 C C . LEU A 1 92 ? 0.485 1.140 16.929 1.00 96.62 92 LEU A C 1
ATOM 691 O O . LEU A 1 92 ? 0.702 0.166 17.650 1.00 96.62 92 LEU A O 1
ATOM 695 N N . GLY A 1 93 ? 1.118 2.302 17.092 1.00 97.44 93 GLY A N 1
ATOM 696 C CA . GLY A 1 93 ? 2.323 2.453 17.898 1.00 97.44 93 GLY A CA 1
ATOM 697 C C . GLY A 1 93 ? 3.581 1.979 17.161 1.00 97.44 93 GLY A C 1
ATOM 698 O O . GLY A 1 93 ? 3.523 1.266 16.160 1.00 97.44 93 GLY A O 1
ATOM 699 N N . GLU A 1 94 ? 4.745 2.377 17.678 1.00 96.06 94 GLU A N 1
ATOM 700 C CA . GLU A 1 94 ? 6.034 2.207 16.988 1.00 96.06 94 GLU A CA 1
ATOM 701 C C . GLU A 1 94 ? 6.400 0.742 16.708 1.00 96.06 94 GLU A C 1
ATOM 703 O O . GLU A 1 94 ? 6.831 0.420 15.605 1.00 96.06 94 GLU A O 1
ATOM 708 N N . VAL A 1 95 ? 6.217 -0.163 17.679 1.00 97.62 95 VAL A N 1
ATOM 709 C CA . VAL A 1 95 ? 6.646 -1.566 17.524 1.00 97.62 95 VAL A CA 1
ATOM 710 C C . VAL A 1 95 ? 5.783 -2.323 16.505 1.00 97.62 95 VAL A C 1
ATOM 712 O O . VAL A 1 95 ? 6.360 -2.887 15.577 1.00 97.62 95 VAL A O 1
ATOM 715 N N . PRO A 1 96 ? 4.436 -2.331 16.595 1.00 97.75 96 PRO A N 1
ATOM 716 C CA . PRO A 1 96 ? 3.622 -3.024 15.595 1.00 97.75 96 PRO A CA 1
ATOM 717 C C . PRO A 1 96 ? 3.720 -2.377 14.208 1.00 97.75 96 PRO A C 1
ATOM 719 O O . PRO A 1 96 ? 3.709 -3.088 13.206 1.00 97.75 96 PRO A O 1
ATOM 722 N N . PHE A 1 97 ? 3.890 -1.049 14.140 1.00 98.19 97 PHE A N 1
ATOM 723 C CA . PHE A 1 97 ? 4.179 -0.366 12.880 1.00 98.19 97 PHE A CA 1
ATOM 724 C C . PHE A 1 97 ? 5.485 -0.863 12.254 1.00 98.19 97 PHE A C 1
ATOM 726 O O . PHE A 1 97 ? 5.484 -1.205 11.077 1.00 98.19 97 PHE A O 1
ATOM 733 N N . ALA A 1 98 ? 6.581 -0.916 13.019 1.00 97.94 98 ALA A N 1
ATOM 734 C CA . ALA A 1 98 ? 7.883 -1.340 12.506 1.00 97.94 98 ALA A CA 1
ATOM 735 C C . ALA A 1 98 ? 7.851 -2.784 11.986 1.00 97.94 98 ALA A C 1
ATOM 737 O O . ALA A 1 98 ? 8.361 -3.044 10.903 1.00 97.94 98 ALA A O 1
ATOM 738 N N . VAL A 1 99 ? 7.182 -3.696 12.701 1.00 98.25 99 VAL A N 1
ATOM 739 C CA . VAL A 1 99 ? 7.002 -5.087 12.249 1.00 98.25 99 VAL A CA 1
ATOM 740 C C . VAL A 1 99 ? 6.238 -5.136 10.927 1.00 98.25 99 VAL A C 1
ATOM 742 O O . VAL A 1 99 ? 6.725 -5.712 9.960 1.00 98.25 99 VAL A O 1
ATOM 745 N N . ALA A 1 100 ? 5.077 -4.479 10.847 1.00 97.88 100 ALA A N 1
ATOM 746 C CA . ALA A 1 100 ? 4.287 -4.452 9.618 1.00 97.88 100 ALA A CA 1
ATOM 747 C C . ALA A 1 100 ? 5.048 -3.786 8.457 1.00 97.88 100 ALA A C 1
ATOM 749 O O . ALA A 1 100 ? 4.964 -4.222 7.312 1.00 97.88 100 ALA A O 1
ATOM 750 N N . TRP A 1 101 ? 5.815 -2.736 8.735 1.00 98.06 101 TRP A N 1
ATOM 751 C CA . TRP A 1 101 ? 6.644 -2.073 7.737 1.00 98.06 101 TRP A CA 1
ATOM 752 C C . TRP A 1 101 ? 7.733 -2.994 7.182 1.00 98.06 101 TRP A C 1
ATOM 754 O O . TRP A 1 101 ? 7.876 -3.104 5.963 1.00 98.06 101 TRP A O 1
ATOM 764 N N . ASP A 1 102 ? 8.467 -3.679 8.059 1.00 98.00 102 ASP A N 1
ATOM 765 C CA . ASP A 1 102 ? 9.549 -4.592 7.683 1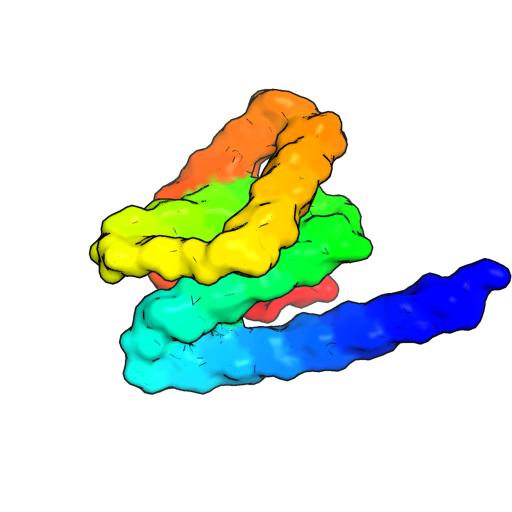.00 98.00 102 ASP A CA 1
ATOM 766 C C . ASP A 1 102 ? 9.025 -5.842 6.962 1.00 98.00 102 ASP A C 1
ATOM 768 O O . ASP A 1 102 ? 9.637 -6.290 5.986 1.00 98.00 102 ASP A O 1
ATOM 772 N N . ASP A 1 103 ? 7.858 -6.355 7.365 1.00 97.38 103 ASP A N 1
ATOM 773 C CA . ASP A 1 103 ? 7.149 -7.417 6.643 1.00 97.38 103 ASP A CA 1
ATOM 774 C C . ASP A 1 103 ? 6.842 -6.976 5.207 1.00 97.38 103 ASP A C 1
ATOM 776 O O . ASP A 1 103 ? 7.111 -7.705 4.252 1.00 97.38 103 ASP A O 1
ATOM 780 N N . GLY A 1 104 ? 6.339 -5.748 5.049 1.00 96.81 104 GLY A N 1
ATOM 781 C CA . GLY A 1 104 ? 6.101 -5.119 3.753 1.00 96.81 104 GLY A CA 1
ATOM 782 C C . GLY A 1 104 ? 7.369 -4.982 2.915 1.00 96.81 104 GLY A C 1
ATOM 783 O O . GLY A 1 104 ? 7.410 -5.423 1.767 1.00 96.81 104 GLY A O 1
ATOM 784 N N . ARG A 1 105 ? 8.438 -4.422 3.493 1.00 97.44 105 ARG A N 1
ATOM 785 C CA . ARG A 1 105 ? 9.743 -4.273 2.824 1.00 97.44 105 ARG A CA 1
ATOM 786 C C . ARG A 1 105 ? 10.357 -5.615 2.425 1.00 97.44 105 ARG A C 1
ATOM 788 O O . ARG A 1 105 ? 11.169 -5.651 1.510 1.00 97.44 105 ARG A O 1
ATOM 795 N N . SER A 1 106 ? 9.984 -6.711 3.073 1.00 97.00 106 SER A N 1
ATOM 796 C CA . SER A 1 106 ? 10.484 -8.048 2.742 1.00 97.00 106 SER A CA 1
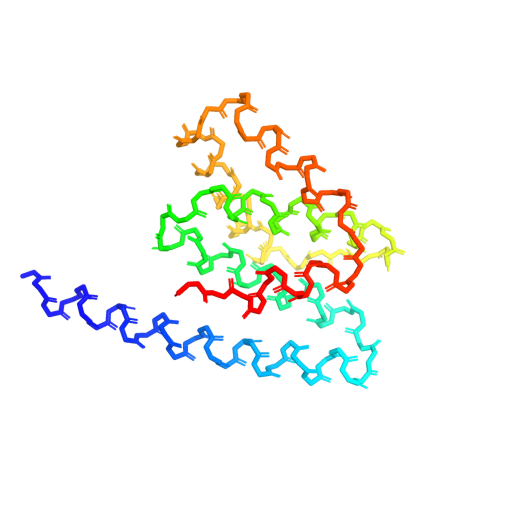ATOM 797 C C . SER A 1 106 ? 9.713 -8.726 1.601 1.00 97.00 106 SER A C 1
ATOM 799 O O . SER A 1 106 ? 10.114 -9.802 1.155 1.00 97.00 106 SER A O 1
ATOM 801 N N . MET A 1 107 ? 8.625 -8.122 1.110 1.00 96.06 107 MET A N 1
ATOM 802 C CA . MET A 1 107 ? 7.807 -8.691 0.039 1.00 96.06 107 MET A CA 1
ATOM 803 C C . MET A 1 107 ? 8.498 -8.626 -1.326 1.00 96.06 107 MET A C 1
ATOM 805 O O . MET A 1 107 ? 9.086 -7.614 -1.716 1.00 96.06 107 MET A O 1
ATOM 809 N N . THR A 1 108 ? 8.342 -9.688 -2.119 1.00 95.56 108 THR A N 1
ATOM 810 C CA . THR A 1 108 ? 8.607 -9.623 -3.561 1.00 95.56 108 THR A CA 1
ATOM 811 C C . THR A 1 108 ? 7.557 -8.773 -4.282 1.00 95.56 108 THR A C 1
ATOM 813 O O . THR A 1 108 ? 6.500 -8.444 -3.737 1.00 95.56 108 THR A O 1
ATOM 816 N N . TRP A 1 109 ? 7.818 -8.459 -5.554 1.00 93.00 109 TRP A N 1
ATOM 817 C CA . TRP A 1 109 ? 6.855 -7.777 -6.423 1.00 93.00 109 TRP A CA 1
ATOM 818 C C . TRP A 1 109 ? 5.516 -8.515 -6.481 1.00 93.00 109 TRP A C 1
ATOM 820 O O . TRP A 1 109 ? 4.459 -7.911 -6.322 1.00 93.00 109 TRP A O 1
ATOM 830 N N . GLU A 1 110 ? 5.559 -9.834 -6.643 1.00 93.25 110 GLU A N 1
ATOM 831 C CA . GLU A 1 110 ? 4.373 -10.683 -6.700 1.00 93.25 110 GLU A CA 1
ATOM 832 C C . GLU A 1 110 ? 3.633 -10.717 -5.361 1.00 93.25 110 GLU A C 1
ATOM 834 O O . GLU A 1 110 ? 2.404 -10.669 -5.347 1.00 93.25 110 GLU A O 1
ATOM 839 N N . GLN A 1 111 ? 4.363 -10.769 -4.244 1.00 95.00 111 GLN A N 1
ATOM 840 C CA . GLN A 1 111 ? 3.769 -10.790 -2.907 1.00 95.00 111 GLN A CA 1
ATOM 841 C C . GLN A 1 111 ? 3.070 -9.474 -2.571 1.00 95.00 111 GLN A C 1
ATOM 843 O O . GLN A 1 111 ? 1.944 -9.510 -2.086 1.00 95.00 111 GLN A O 1
ATOM 848 N N . ALA A 1 112 ? 3.672 -8.323 -2.883 1.00 94.12 112 ALA A N 1
ATOM 849 C CA . ALA A 1 112 ? 3.015 -7.045 -2.617 1.00 94.12 112 ALA A CA 1
ATOM 850 C C . ALA A 1 112 ? 1.797 -6.828 -3.521 1.00 94.12 112 ALA A C 1
ATOM 852 O O . ALA A 1 112 ? 0.785 -6.304 -3.067 1.00 94.12 112 ALA A O 1
ATOM 853 N N . VAL A 1 113 ? 1.861 -7.266 -4.786 1.00 94.38 113 VAL A N 1
ATOM 854 C CA . VAL A 1 113 ? 0.689 -7.247 -5.67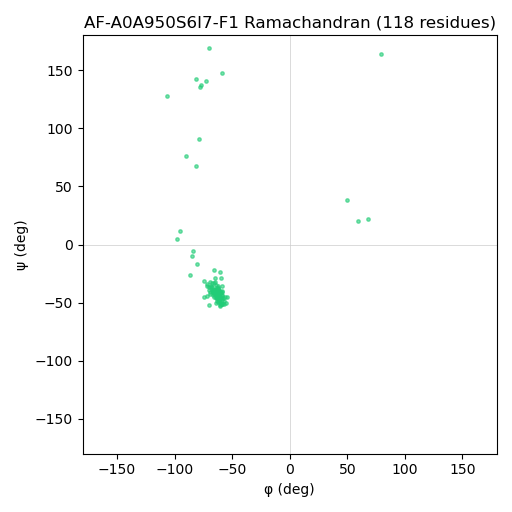2 1.00 94.38 113 VAL A CA 1
ATOM 855 C C . VAL A 1 113 ? -0.409 -8.155 -5.119 1.00 94.38 113 VAL A C 1
ATOM 857 O O . VAL A 1 113 ? -1.567 -7.754 -5.098 1.00 94.38 113 VAL A O 1
ATOM 860 N N . ALA A 1 114 ? -0.073 -9.351 -4.634 1.00 94.12 114 ALA A N 1
ATOM 861 C CA . ALA A 1 114 ? -1.049 -10.246 -4.020 1.00 94.12 114 ALA A CA 1
ATOM 862 C C . ALA A 1 114 ? -1.670 -9.645 -2.744 1.00 94.12 114 ALA A C 1
ATOM 864 O O . ALA A 1 114 ? -2.889 -9.656 -2.611 1.00 94.12 114 ALA A O 1
ATOM 865 N N . GLU A 1 115 ? -0.871 -9.066 -1.843 1.00 93.19 115 GLU A N 1
ATOM 866 C CA . GLU A 1 115 ? -1.354 -8.375 -0.633 1.00 93.19 115 GLU A CA 1
ATOM 867 C C . GLU A 1 115 ? -2.261 -7.180 -0.983 1.00 93.19 115 GLU A C 1
ATOM 869 O O . GLU A 1 115 ? -3.299 -6.950 -0.354 1.00 93.19 115 GLU A O 1
ATOM 874 N N . ALA A 1 116 ? -1.903 -6.422 -2.023 1.00 92.06 116 ALA A N 1
ATOM 875 C CA . ALA A 1 116 ? -2.691 -5.288 -2.490 1.00 92.06 116 ALA A CA 1
ATOM 876 C C . ALA A 1 116 ? -4.040 -5.734 -3.085 1.00 92.06 116 ALA A C 1
ATOM 878 O O . ALA A 1 116 ? -5.060 -5.101 -2.822 1.00 92.06 116 ALA A O 1
ATOM 879 N N . LEU A 1 117 ? -4.065 -6.847 -3.826 1.00 91.25 117 LEU A N 1
ATOM 880 C CA . LEU A 1 117 ? -5.276 -7.409 -4.441 1.00 91.25 117 LEU A CA 1
ATOM 881 C C . LEU A 1 117 ? -6.152 -8.227 -3.479 1.00 91.25 117 LEU A C 1
ATOM 883 O O . LEU A 1 117 ? -7.305 -8.500 -3.799 1.00 91.25 117 LEU A O 1
ATOM 887 N N . ASN A 1 118 ? -5.624 -8.638 -2.327 1.00 82.88 118 ASN A N 1
ATOM 888 C CA . ASN A 1 118 ? -6.378 -9.360 -1.307 1.00 82.88 118 ASN A CA 1
ATOM 889 C C . ASN A 1 118 ? -7.002 -8.364 -0.322 1.00 82.88 118 ASN A C 1
ATOM 891 O O . ASN A 1 118 ? -6.503 -8.165 0.786 1.00 82.88 118 ASN A O 1
ATOM 895 N N . ALA A 1 119 ? -8.080 -7.695 -0.739 1.00 61.00 119 ALA A N 1
ATOM 896 C CA . ALA A 1 119 ? -8.965 -7.018 0.204 1.00 61.00 119 ALA A CA 1
ATOM 897 C C . ALA A 1 119 ? -9.895 -8.047 0.886 1.00 61.00 119 ALA A C 1
ATOM 899 O O . ALA A 1 119 ? -10.397 -8.933 0.191 1.00 61.00 119 ALA A O 1
ATOM 900 N N . PRO A 1 120 ? -10.097 -7.982 2.217 1.00 47.97 120 PRO A N 1
ATOM 901 C CA . PRO A 1 120 ? -11.147 -8.751 2.884 1.00 47.97 120 PRO A CA 1
ATOM 902 C C . PRO A 1 120 ? -12.553 -8.289 2.477 1.00 47.97 120 PRO A C 1
ATOM 904 O O . PRO A 1 120 ? -12.718 -7.088 2.155 1.00 47.97 120 PRO A O 1
#

Sequence (120 aa):
NLGRVAAAQGDFVRATASLEEGLRLSRDRGDRREIVAGVEELAVLACAQEQLERTARLFGAAELMRELICARRPPADQARSDQCIAAARVGLGEVPFAVAWDDGRSMTWEQAVAEALNAP

Nearest PDB structures (foldseek):
  2wpv-assembly3_E  TM=5.985E-01  e=2.144E+00  Saccharomyces cerevisiae
  3lpz-assembly1_A  TM=6.228E-01  e=2.035E+00  Thermochaetoides thermophila DSM 1495
  5bwk-assembly1_E  TM=5.361E-01  e=3.800E+00  Saccharomyces cerevisiae S288C
  4pwx-assembly1_C  TM=4.596E-01  e=3.608E+00  Saccharomyces cerevisiae S288C

Solvent-accessible surface area (backbone atoms only — not comparable to full-atom values): 6232 Å² total; per-residue (Å²): 118,65,67,63,52,52,49,52,51,54,51,48,56,54,50,50,54,52,42,44,53,49,30,51,54,24,54,77,69,65,38,66,67,53,34,42,52,34,33,43,54,46,19,48,52,29,38,77,68,68,37,33,61,58,20,29,19,34,45,24,25,35,52,49,50,30,63,76,67,74,52,83,74,56,72,73,60,44,57,55,48,53,52,42,51,50,50,21,34,66,74,57,31,67,67,60,28,50,54,30,22,53,56,13,47,68,43,51,75,68,51,42,52,48,59,56,63,58,72,135

Mean predicted aligned error: 4.51 Å